Protein AF-A0A5K7SA12-F1 (afdb_monomer_lite)

Radius of gyration: 15.55 Å; chains: 1; bounding box: 35×40×32 Å

pLDDT: mean 78.83, std 15.89, range [37.34, 93.75]

Secondary structure (DSSP, 8-state):
----TT--TTSTTHHHHHHHHHHHHHHHHHH-SS--HHHHHHHHHHHHHHTT----SS----THHHHTT---

Sequence (72 aa):
MIENNYTNDKYPLSDLTGKVIKCAIEVHKHLGNGFQEVIYQRALAIEFGLQNIPFEREFEMPDKFWQQKLRI

Organism: NCBI:txid2010828

Foldseek 3Di:
DPPQPQADPVDPCSVVVSLLVVQLVVLCVVPPPDDDPVSSQVSSVVSCVVVVNDDDPPPPDDPVVVVVVPDD

Structure (mmCIF, N/CA/C/O backbone):
data_AF-A0A5K7SA12-F1
#
_entry.id   AF-A0A5K7SA12-F1
#
loop_
_atom_site.group_PDB
_atom_site.id
_atom_site.type_symbol
_atom_site.label_atom_id
_atom_site.label_alt_id
_atom_site.label_comp_id
_atom_site.label_asym_id
_atom_site.label_entity_id
_atom_site.label_seq_id
_atom_site.pdbx_PDB_ins_code
_atom_site.Cartn_x
_atom_site.Cartn_y
_atom_site.Cartn_z
_atom_site.occupancy
_atom_site.B_iso_or_equiv
_atom_site.auth_seq_id
_atom_site.auth_comp_id
_atom_site.auth_asym_id
_atom_site.auth_atom_id
_atom_site.pdbx_PDB_model_num
ATOM 1 N N . MET A 1 1 ? -0.075 18.729 -11.818 1.00 37.34 1 MET A N 1
ATOM 2 C CA . MET A 1 1 ? 0.277 17.294 -11.834 1.00 37.34 1 MET A CA 1
ATOM 3 C C . MET A 1 1 ? 1.631 17.185 -11.157 1.00 37.34 1 MET A C 1
ATOM 5 O O . MET A 1 1 ? 2.523 17.904 -11.575 1.00 37.34 1 MET A O 1
ATOM 9 N N . ILE A 1 2 ? 1.758 16.438 -10.058 1.00 47.50 2 ILE A N 1
ATOM 10 C CA . ILE A 1 2 ? 3.044 16.315 -9.351 1.00 47.50 2 ILE A CA 1
ATOM 11 C C . ILE A 1 2 ? 3.971 15.474 -10.233 1.00 47.50 2 ILE A C 1
ATOM 13 O O . ILE A 1 2 ? 3.630 14.337 -10.558 1.00 47.50 2 ILE A O 1
ATOM 17 N N . GLU A 1 3 ? 5.087 16.060 -10.655 1.00 46.44 3 GLU A N 1
ATOM 18 C CA . GLU A 1 3 ? 6.127 15.402 -11.444 1.00 46.44 3 GLU A CA 1
ATOM 19 C C . GLU A 1 3 ? 6.715 14.225 -10.644 1.00 46.44 3 GLU A C 1
ATOM 21 O O . GLU A 1 3 ? 7.116 14.368 -9.486 1.00 46.44 3 GLU A O 1
ATOM 26 N N . ASN A 1 4 ? 6.683 13.025 -11.230 1.00 52.91 4 ASN A N 1
ATOM 27 C CA . ASN A 1 4 ? 7.120 11.790 -10.583 1.00 52.91 4 ASN A CA 1
ATOM 28 C C . ASN A 1 4 ? 8.656 11.754 -10.481 1.00 52.91 4 ASN A C 1
ATOM 30 O O . ASN A 1 4 ? 9.332 11.439 -11.451 1.00 52.91 4 ASN A O 1
ATOM 34 N N . ASN A 1 5 ? 9.200 12.002 -9.288 1.00 57.78 5 ASN A N 1
ATOM 35 C CA . ASN A 1 5 ? 10.638 11.911 -8.980 1.00 57.78 5 ASN A CA 1
ATOM 36 C C . ASN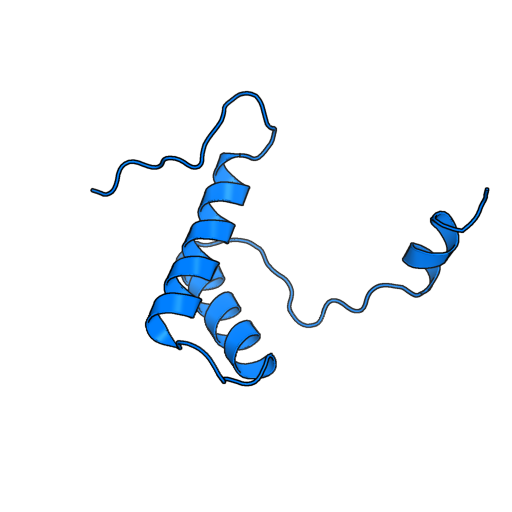 A 1 5 ? 11.100 10.502 -8.530 1.00 57.78 5 ASN A C 1
ATOM 38 O O . ASN A 1 5 ? 12.141 10.363 -7.893 1.00 57.78 5 ASN A O 1
ATOM 42 N N . TYR A 1 6 ? 10.326 9.447 -8.816 1.00 60.97 6 TYR A N 1
ATOM 43 C CA . TYR A 1 6 ? 10.577 8.087 -8.294 1.00 60.97 6 TYR A CA 1
ATOM 44 C C . TYR A 1 6 ? 10.860 7.034 -9.373 1.00 60.97 6 TYR A C 1
ATOM 46 O O . TYR A 1 6 ? 11.049 5.861 -9.053 1.00 60.97 6 TYR A O 1
ATOM 54 N N . THR A 1 7 ? 10.872 7.428 -10.644 1.00 62.25 7 THR A N 1
ATOM 55 C CA . THR A 1 7 ? 11.108 6.531 -11.777 1.00 62.25 7 THR A CA 1
ATOM 56 C C . THR A 1 7 ? 12.518 6.739 -12.309 1.00 62.25 7 THR A C 1
ATOM 58 O O . THR A 1 7 ? 12.873 7.834 -12.733 1.00 62.25 7 THR A O 1
ATOM 61 N N . ASN A 1 8 ? 13.338 5.696 -12.241 1.00 73.19 8 ASN A N 1
ATOM 62 C CA . ASN A 1 8 ? 14.682 5.665 -12.790 1.00 73.19 8 ASN A CA 1
ATOM 63 C C . ASN A 1 8 ? 14.783 4.466 -13.733 1.00 73.19 8 ASN A C 1
ATOM 65 O O . ASN A 1 8 ? 14.705 3.319 -13.287 1.00 73.19 8 ASN A O 1
ATOM 69 N N . ASP A 1 9 ? 15.010 4.746 -15.017 1.00 72.81 9 ASP A N 1
ATOM 70 C CA . ASP A 1 9 ? 15.100 3.753 -16.097 1.00 72.81 9 ASP A CA 1
ATOM 71 C C . ASP A 1 9 ? 16.191 2.694 -15.868 1.00 72.81 9 ASP A C 1
ATOM 73 O O . ASP A 1 9 ? 16.196 1.639 -16.499 1.00 72.81 9 ASP A O 1
ATOM 77 N N . LYS A 1 10 ? 17.116 2.944 -14.934 1.00 79.94 10 LYS A N 1
ATOM 78 C CA . LYS A 1 10 ? 18.152 1.993 -14.523 1.00 79.94 10 LYS A CA 1
ATOM 79 C C . LYS A 1 10 ? 17.601 0.788 -13.750 1.00 79.94 10 LYS A C 1
ATOM 81 O O . LYS A 1 10 ? 18.271 -0.243 -13.715 1.00 79.94 10 LYS A O 1
ATOM 86 N N . TYR A 1 11 ? 16.437 0.898 -13.106 1.00 75.31 11 TYR A N 1
ATOM 87 C CA . TYR A 1 11 ? 15.881 -0.180 -12.285 1.00 75.31 11 TYR A CA 1
ATOM 88 C C . TYR A 1 11 ? 14.704 -0.869 -12.979 1.00 75.31 11 TYR A C 1
ATOM 90 O O . TYR A 1 11 ? 13.722 -0.203 -13.326 1.00 75.31 11 TYR A O 1
ATOM 98 N N . PRO A 1 12 ? 14.733 -2.209 -13.123 1.00 71.06 12 PRO A N 1
ATOM 99 C CA . PRO A 1 12 ? 13.554 -2.925 -13.580 1.00 71.06 12 PRO A CA 1
ATOM 100 C C . PRO A 1 12 ? 12.412 -2.681 -12.587 1.00 71.06 12 PRO A C 1
ATOM 102 O O . PRO A 1 12 ? 12.622 -2.696 -11.375 1.00 71.06 12 PRO A O 1
ATOM 105 N N . LEU A 1 13 ? 11.204 -2.450 -13.109 1.00 81.31 13 LEU A N 1
ATOM 106 C CA . LEU A 1 13 ? 9.986 -2.184 -12.330 1.00 81.31 13 LEU A CA 1
ATOM 107 C C . LEU A 1 13 ? 9.971 -0.848 -11.565 1.00 81.31 13 LEU A C 1
ATOM 109 O O . LEU A 1 13 ? 9.167 -0.691 -10.644 1.00 81.31 13 LEU A O 1
ATOM 113 N N . SER A 1 14 ? 10.799 0.136 -11.937 1.00 84.62 14 SER A N 1
ATOM 114 C CA . SER A 1 14 ? 10.804 1.444 -11.261 1.00 84.62 14 SER A CA 1
ATOM 115 C C . SER A 1 14 ? 9.425 2.117 -11.236 1.00 84.62 14 SER A C 1
ATOM 117 O O . SER A 1 14 ? 9.084 2.757 -10.243 1.00 84.62 14 SER A O 1
ATOM 119 N N . ASP A 1 15 ? 8.610 1.916 -12.274 1.00 85.31 15 ASP A N 1
ATOM 120 C CA . ASP A 1 15 ? 7.233 2.417 -12.335 1.00 85.31 15 ASP A CA 1
ATOM 121 C C . ASP A 1 15 ? 6.327 1.782 -11.278 1.00 85.31 15 ASP A C 1
ATOM 123 O O . ASP A 1 15 ? 5.568 2.478 -10.600 1.00 85.31 15 ASP A O 1
ATOM 127 N N . LEU A 1 16 ? 6.408 0.458 -11.107 1.00 88.25 16 LEU A N 1
ATOM 128 C CA . LEU A 1 16 ? 5.636 -0.263 -10.095 1.00 88.25 16 LEU A CA 1
ATOM 129 C C . LEU A 1 16 ? 6.064 0.175 -8.693 1.00 88.25 16 LEU A C 1
ATOM 131 O O . LEU A 1 16 ? 5.218 0.500 -7.862 1.00 88.25 16 LEU A O 1
ATOM 135 N N . THR A 1 17 ? 7.372 0.256 -8.457 1.00 88.75 17 THR A N 1
ATOM 136 C CA . THR A 1 17 ? 7.942 0.732 -7.192 1.00 88.75 17 THR A CA 1
ATOM 137 C C . THR A 1 17 ? 7.472 2.149 -6.871 1.00 88.75 17 THR A C 1
ATOM 139 O O . THR A 1 17 ? 7.018 2.409 -5.758 1.00 88.75 17 THR A O 1
ATOM 142 N N . GLY A 1 18 ? 7.495 3.056 -7.852 1.00 89.19 18 GLY A N 1
ATOM 143 C CA . GLY A 1 18 ? 6.999 4.422 -7.690 1.00 89.19 18 GLY A CA 1
ATOM 144 C C . GLY A 1 18 ? 5.517 4.466 -7.313 1.00 89.19 18 GLY A C 1
ATOM 145 O O . GLY A 1 18 ? 5.136 5.202 -6.401 1.00 89.19 18 GLY A O 1
ATOM 146 N N . LYS A 1 19 ? 4.680 3.637 -7.951 1.00 90.12 19 LYS A N 1
ATOM 147 C CA . LYS A 1 19 ? 3.255 3.517 -7.602 1.00 90.12 19 LYS A CA 1
ATOM 148 C C . LYS A 1 19 ? 3.053 3.015 -6.173 1.00 90.12 19 LYS A C 1
ATOM 150 O O . LYS A 1 19 ? 2.259 3.601 -5.441 1.00 90.12 19 LYS A O 1
ATOM 155 N N . VAL A 1 20 ? 3.788 1.983 -5.758 1.00 90.88 20 VAL A N 1
ATOM 156 C CA . VAL A 1 20 ? 3.704 1.423 -4.399 1.00 90.88 20 VAL A CA 1
ATOM 157 C C . VAL A 1 20 ? 4.104 2.461 -3.348 1.00 90.88 20 VAL A C 1
ATOM 159 O O . VAL A 1 20 ? 3.369 2.673 -2.383 1.00 90.88 20 VAL A O 1
ATOM 162 N N . ILE A 1 21 ? 5.221 3.164 -3.562 1.00 90.62 21 ILE A N 1
ATOM 163 C CA . ILE A 1 21 ? 5.693 4.229 -2.664 1.00 90.62 21 ILE A CA 1
ATOM 164 C C . ILE A 1 21 ? 4.653 5.341 -2.561 1.00 90.62 21 ILE A C 1
ATOM 166 O O . ILE A 1 21 ? 4.337 5.796 -1.463 1.00 90.62 21 ILE A O 1
ATOM 170 N N . LYS A 1 22 ? 4.084 5.761 -3.694 1.00 90.75 22 LYS A N 1
ATOM 171 C CA . LYS A 1 22 ? 3.055 6.798 -3.717 1.00 90.75 22 LYS A CA 1
ATOM 172 C C . LYS A 1 22 ? 1.830 6.397 -2.892 1.00 90.75 22 LYS A C 1
ATOM 174 O O . LYS A 1 22 ? 1.380 7.203 -2.087 1.00 90.75 22 LYS A O 1
ATOM 179 N N . CYS A 1 23 ? 1.350 5.160 -3.027 1.00 92.19 23 CYS A N 1
ATOM 180 C CA . CYS A 1 23 ? 0.245 4.643 -2.212 1.00 92.19 23 CYS A CA 1
ATOM 181 C C . CYS A 1 23 ? 0.579 4.702 -0.716 1.00 92.19 23 CYS A C 1
ATOM 183 O O . CYS A 1 23 ? -0.206 5.214 0.074 1.00 92.19 23 CYS A O 1
ATOM 185 N N . ALA A 1 24 ? 1.769 4.239 -0.321 1.00 91.31 24 ALA A N 1
ATOM 186 C CA . ALA A 1 24 ? 2.196 4.264 1.077 1.00 91.31 24 ALA A CA 1
ATOM 187 C C . ALA A 1 24 ? 2.283 5.692 1.644 1.00 91.31 24 ALA A C 1
ATOM 189 O O . ALA A 1 24 ? 1.870 5.933 2.778 1.00 91.31 24 ALA A O 1
ATOM 190 N N . ILE A 1 25 ? 2.778 6.646 0.849 1.00 91.44 25 ILE A N 1
ATOM 191 C CA . ILE A 1 25 ? 2.826 8.064 1.223 1.00 91.44 25 ILE A CA 1
ATOM 192 C C . ILE A 1 25 ? 1.413 8.618 1.418 1.00 91.44 25 ILE A C 1
ATOM 194 O O . ILE A 1 25 ? 1.170 9.302 2.409 1.00 91.44 25 ILE A O 1
ATOM 198 N N . GLU A 1 26 ? 0.483 8.334 0.507 1.00 92.00 26 GLU A N 1
ATOM 199 C CA . GLU A 1 26 ? -0.899 8.807 0.626 1.00 9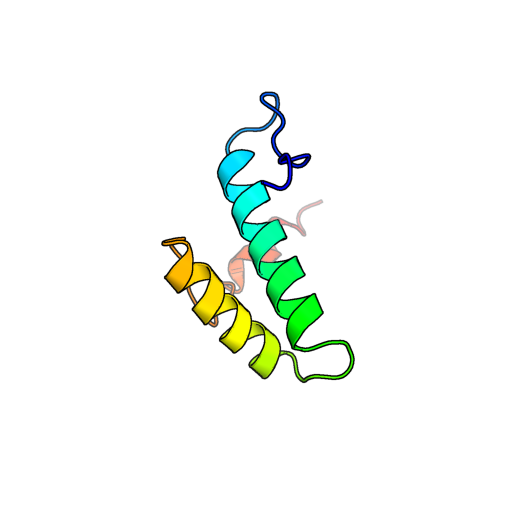2.00 26 GLU A CA 1
ATOM 200 C C . GLU A 1 26 ? -1.593 8.220 1.857 1.00 92.00 26 GLU A C 1
ATOM 202 O O . GLU A 1 26 ? -2.195 8.969 2.627 1.00 92.00 26 GLU A O 1
ATOM 207 N N . VAL A 1 27 ? -1.419 6.924 2.128 1.00 92.25 27 VAL A N 1
ATOM 208 C CA . VAL A 1 27 ? -1.923 6.288 3.356 1.00 92.25 27 VAL A CA 1
ATOM 209 C C . VAL A 1 27 ? -1.343 6.952 4.602 1.00 92.25 27 VAL A C 1
ATOM 211 O O . VAL A 1 27 ? -2.087 7.284 5.524 1.00 92.25 27 VAL A O 1
ATOM 214 N N . HIS A 1 28 ? -0.031 7.196 4.631 1.00 90.25 28 HIS A N 1
ATOM 215 C CA . HIS A 1 28 ? 0.624 7.833 5.771 1.00 90.25 28 HIS A CA 1
ATOM 216 C C . HIS A 1 28 ? 0.174 9.286 5.974 1.00 90.25 28 HIS A C 1
ATOM 218 O O . HIS A 1 28 ? 0.002 9.713 7.113 1.00 90.25 28 HIS A O 1
ATOM 224 N N . LYS A 1 29 ? -0.072 10.039 4.895 1.00 90.38 29 LYS A N 1
ATOM 225 C CA . LYS A 1 29 ? -0.624 11.402 4.972 1.00 90.38 29 LYS A CA 1
ATOM 226 C C . LYS A 1 29 ? -2.046 11.427 5.531 1.00 90.38 29 LYS A C 1
ATOM 228 O O . LYS A 1 29 ? -2.364 12.336 6.289 1.00 90.38 29 LYS A O 1
ATOM 233 N N . HIS A 1 30 ? -2.888 10.465 5.151 1.00 90.25 30 HIS A N 1
ATOM 234 C CA . HIS A 1 30 ? -4.285 10.417 5.590 1.00 90.25 30 HIS A CA 1
ATOM 235 C C . HIS A 1 30 ? -4.439 9.885 7.016 1.00 90.25 30 HIS A C 1
ATOM 237 O O . HIS A 1 30 ? -5.221 10.434 7.787 1.00 90.25 30 HIS A O 1
ATOM 243 N N . LEU A 1 31 ? -3.714 8.820 7.372 1.00 89.88 31 LEU A N 1
ATOM 244 C CA . LEU A 1 31 ? -3.781 8.233 8.712 1.00 89.88 31 LEU A CA 1
ATOM 245 C C . LEU A 1 31 ? -2.947 9.026 9.722 1.00 89.88 31 LEU A C 1
ATOM 247 O O . LEU A 1 31 ? -3.387 9.234 10.842 1.00 89.88 31 LEU A O 1
ATOM 251 N N . GLY A 1 32 ? -1.752 9.484 9.355 1.00 84.81 32 GLY A N 1
ATOM 252 C CA . GLY A 1 32 ? -0.798 10.039 10.312 1.00 84.81 32 GLY A CA 1
ATOM 253 C C . GLY A 1 32 ? -0.141 8.967 11.192 1.00 84.81 32 GLY A C 1
ATOM 254 O O . GLY A 1 32 ? -0.235 7.760 10.950 1.00 84.81 32 GLY A O 1
ATOM 255 N N . ASN A 1 33 ? 0.595 9.403 12.213 1.00 82.56 33 ASN A N 1
ATOM 256 C CA . ASN A 1 33 ? 1.313 8.500 13.114 1.00 82.56 33 ASN A CA 1
ATOM 257 C C . ASN A 1 33 ? 0.387 7.874 14.182 1.00 82.56 33 ASN A C 1
ATOM 259 O O . ASN A 1 33 ? -0.696 8.376 14.463 1.00 82.56 33 ASN A O 1
ATOM 263 N N . GLY A 1 34 ? 0.811 6.751 14.775 1.00 83.25 34 GLY A N 1
ATOM 264 C CA . GLY A 1 34 ? 0.157 6.172 15.961 1.00 83.25 34 GLY A CA 1
ATOM 265 C C . GLY A 1 34 ? -0.954 5.141 15.718 1.00 83.25 34 GLY A C 1
ATOM 266 O O . GLY A 1 34 ? -1.517 4.634 16.685 1.00 83.25 34 GLY A O 1
ATOM 267 N N . PHE A 1 35 ? -1.257 4.784 14.467 1.00 86.38 35 PHE A N 1
ATOM 268 C CA . PHE A 1 35 ? -2.234 3.731 14.160 1.00 86.38 35 PHE A CA 1
ATOM 269 C C . PHE A 1 35 ? -1.626 2.325 14.205 1.00 86.38 35 PHE A C 1
ATOM 271 O O . PHE A 1 35 ? -0.441 2.131 13.936 1.00 86.38 35 PHE A O 1
ATOM 278 N N . GLN A 1 36 ? -2.464 1.329 14.509 1.00 87.00 36 GLN A N 1
ATOM 279 C CA . GLN A 1 36 ? -2.075 -0.080 14.455 1.00 87.00 36 GLN A CA 1
ATOM 280 C C . GLN A 1 36 ? -1.739 -0.512 13.023 1.00 87.00 36 GLN A C 1
ATOM 282 O O . GLN A 1 36 ? -2.387 -0.090 12.063 1.00 87.00 36 GLN A O 1
ATOM 287 N N . GLU A 1 37 ? -0.785 -1.433 12.896 1.00 86.06 37 GLU A N 1
ATOM 288 C CA . GLU A 1 37 ? -0.344 -2.005 11.618 1.00 86.06 37 GLU A CA 1
ATOM 289 C C . GLU A 1 37 ? -1.509 -2.546 10.771 1.00 86.06 37 GLU A C 1
ATOM 291 O O . GLU A 1 37 ? -1.574 -2.295 9.571 1.00 86.06 37 GLU A O 1
ATOM 296 N N . VAL A 1 38 ? -2.498 -3.1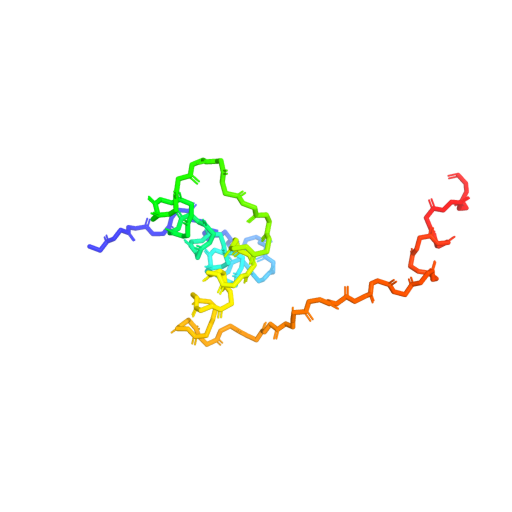88 11.403 1.00 89.75 38 VAL A N 1
ATOM 297 C CA . VAL A 1 38 ? -3.698 -3.720 10.729 1.00 89.75 38 VAL A CA 1
ATOM 298 C C . VAL A 1 38 ? -4.485 -2.626 9.995 1.00 89.75 38 VAL A C 1
ATOM 300 O O . VAL A 1 38 ? -5.058 -2.871 8.932 1.00 89.75 38 VAL A O 1
ATOM 303 N N . ILE A 1 39 ? -4.518 -1.404 10.536 1.00 90.88 39 ILE A N 1
ATOM 304 C CA . ILE A 1 39 ? -5.198 -0.267 9.901 1.00 90.88 39 ILE A CA 1
ATOM 305 C C . ILE A 1 39 ? -4.411 0.204 8.679 1.00 90.88 39 ILE A C 1
ATOM 307 O O . ILE A 1 39 ? -5.000 0.420 7.620 1.00 90.88 39 ILE A O 1
ATOM 311 N N . TYR A 1 40 ? -3.085 0.277 8.797 1.00 90.94 40 TYR A N 1
ATOM 312 C CA . TYR A 1 40 ? -2.198 0.585 7.677 1.00 90.94 40 TYR A CA 1
ATOM 313 C C . TYR A 1 40 ? -2.338 -0.430 6.542 1.00 90.94 40 TYR A C 1
ATOM 315 O O . TYR A 1 40 ? -2.492 -0.038 5.388 1.00 90.94 40 TYR A O 1
ATOM 323 N N . GLN A 1 41 ? -2.362 -1.724 6.864 1.00 90.81 41 GLN A N 1
ATOM 324 C CA . GLN A 1 41 ? -2.515 -2.802 5.887 1.00 90.81 41 GLN A CA 1
ATOM 325 C C . GLN A 1 41 ? -3.835 -2.690 5.111 1.00 90.81 41 GLN A C 1
ATOM 327 O O . GLN A 1 41 ? -3.863 -2.858 3.892 1.00 90.81 41 GLN A O 1
ATOM 332 N N . ARG A 1 42 ? -4.936 -2.364 5.803 1.00 92.88 42 ARG A N 1
ATOM 333 C CA . ARG A 1 42 ? -6.254 -2.156 5.181 1.00 92.88 42 ARG A CA 1
ATOM 334 C C . ARG A 1 42 ? -6.279 -0.920 4.288 1.00 92.88 42 ARG A C 1
ATOM 336 O O . ARG A 1 42 ? -6.817 -0.990 3.189 1.00 92.88 42 ARG A O 1
ATOM 343 N N . ALA A 1 43 ? -5.698 0.188 4.738 1.00 93.56 43 ALA A N 1
ATOM 344 C CA . ALA A 1 43 ? -5.635 1.412 3.946 1.00 93.56 43 ALA A CA 1
ATOM 345 C C . ALA A 1 43 ? -4.770 1.232 2.686 1.00 93.56 43 ALA A C 1
ATOM 347 O O . ALA A 1 43 ? -5.185 1.616 1.596 1.00 93.56 43 ALA A O 1
ATOM 348 N N . LEU A 1 44 ? -3.620 0.561 2.806 1.00 93.19 44 LEU A N 1
ATOM 349 C CA . LEU A 1 44 ? -2.766 0.203 1.668 1.00 93.19 44 LEU A CA 1
ATOM 350 C C . LEU A 1 44 ? -3.479 -0.711 0.671 1.00 93.19 44 LEU A C 1
ATOM 352 O O . LEU A 1 44 ? -3.377 -0.488 -0.529 1.00 93.19 44 LEU A O 1
ATOM 356 N N . ALA A 1 45 ? -4.240 -1.698 1.150 1.00 93.44 45 ALA A N 1
ATOM 357 C CA . ALA A 1 45 ? -5.036 -2.571 0.290 1.00 93.44 45 ALA A CA 1
ATOM 358 C C . ALA A 1 45 ? -6.067 -1.791 -0.547 1.00 93.44 45 ALA A C 1
ATOM 360 O O . ALA A 1 45 ? -6.282 -2.109 -1.716 1.00 93.44 45 ALA A O 1
ATOM 361 N N . ILE A 1 46 ? -6.682 -0.755 0.034 1.00 93.38 46 ILE A N 1
ATOM 362 C CA . ILE A 1 46 ? -7.616 0.122 -0.684 1.00 93.38 46 ILE A CA 1
ATOM 363 C C . ILE A 1 46 ? -6.870 0.919 -1.761 1.00 93.38 46 ILE A C 1
ATOM 365 O O . ILE A 1 46 ? -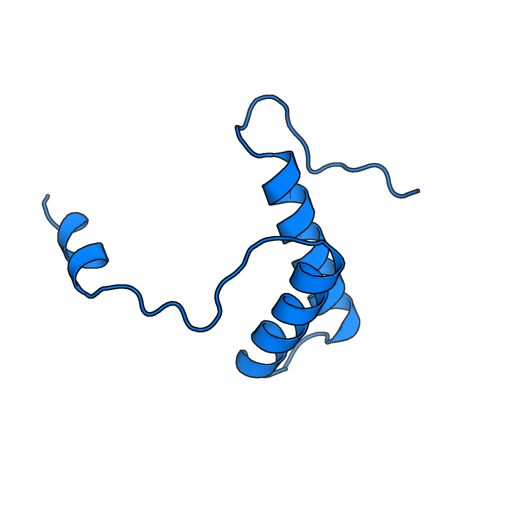7.277 0.883 -2.920 1.00 93.38 46 ILE A O 1
ATOM 369 N N . GLU A 1 47 ? -5.755 1.573 -1.421 1.00 93.75 47 GLU A N 1
ATOM 370 C CA . GLU A 1 47 ? -4.952 2.340 -2.388 1.00 93.75 47 GLU A CA 1
ATOM 371 C C . GLU A 1 47 ? -4.413 1.471 -3.532 1.00 93.75 47 GLU A C 1
ATOM 373 O O . GLU A 1 47 ? -4.481 1.853 -4.702 1.00 93.75 47 GLU A O 1
ATOM 378 N N . PHE A 1 48 ? -3.935 0.264 -3.228 1.00 93.31 48 PHE A N 1
ATOM 379 C CA . PHE A 1 48 ? -3.496 -0.687 -4.248 1.00 93.31 48 PHE A CA 1
ATOM 380 C C . PHE A 1 48 ? -4.643 -1.123 -5.159 1.00 93.31 48 PHE A C 1
ATOM 382 O O . PHE A 1 48 ? -4.449 -1.188 -6.374 1.00 93.31 48 PHE A O 1
ATOM 389 N N . GLY A 1 49 ? -5.842 -1.335 -4.609 1.00 92.50 49 GLY A N 1
ATOM 390 C CA . GLY A 1 49 ? -7.050 -1.584 -5.396 1.00 92.50 49 GLY A CA 1
ATOM 391 C C . GLY A 1 49 ? -7.390 -0.423 -6.334 1.00 92.50 49 GLY A C 1
ATOM 392 O O . GLY A 1 49 ? -7.648 -0.644 -7.516 1.00 92.50 49 GLY A O 1
ATOM 393 N N . LEU A 1 50 ? -7.307 0.821 -5.852 1.00 91.31 50 LEU A N 1
ATOM 394 C CA . LEU A 1 50 ? -7.543 2.024 -6.664 1.00 91.31 50 LEU A CA 1
ATOM 395 C C . LEU A 1 50 ? -6.516 2.180 -7.795 1.00 91.31 50 LEU A C 1
ATOM 397 O O . LEU A 1 50 ? -6.855 2.637 -8.886 1.00 91.31 50 LEU A O 1
ATOM 401 N N . GLN A 1 51 ? -5.267 1.779 -7.556 1.00 88.81 51 GLN A N 1
ATOM 402 C CA . GLN A 1 51 ? -4.188 1.818 -8.548 1.00 88.81 51 GLN A CA 1
ATOM 403 C C . GLN A 1 51 ? -4.103 0.553 -9.423 1.00 88.81 51 GLN A C 1
ATOM 405 O O . GLN A 1 51 ? -3.203 0.466 -10.263 1.00 88.81 51 GLN A O 1
ATOM 410 N N . ASN A 1 52 ? -5.022 -0.410 -9.259 1.00 90.94 52 ASN A N 1
ATOM 411 C CA . ASN A 1 52 ? -5.001 -1.727 -9.912 1.00 90.94 52 ASN A CA 1
ATOM 412 C C . ASN A 1 52 ? -3.648 -2.451 -9.773 1.00 90.94 52 ASN A C 1
ATOM 414 O O . ASN A 1 52 ? -3.168 -3.099 -10.706 1.00 90.94 52 ASN A O 1
ATOM 418 N N . ILE A 1 53 ? -3.004 -2.315 -8.615 1.00 91.31 53 ILE A N 1
ATOM 419 C CA . ILE A 1 53 ? -1.768 -3.028 -8.300 1.00 91.31 53 ILE A CA 1
ATOM 420 C C . ILE A 1 53 ? -2.160 -4.405 -7.763 1.00 91.31 53 ILE A C 1
ATOM 422 O O . ILE A 1 53 ? -2.925 -4.467 -6.803 1.00 91.31 53 ILE A O 1
ATOM 426 N N . PRO A 1 54 ? -1.663 -5.511 -8.340 1.00 89.94 54 PRO A N 1
ATOM 427 C CA . PRO A 1 54 ? -1.897 -6.832 -7.778 1.00 89.94 54 PRO A CA 1
ATOM 428 C C . PRO A 1 54 ? -1.186 -6.944 -6.426 1.00 89.94 54 PRO A C 1
ATOM 430 O O . PRO A 1 54 ? 0.012 -6.682 -6.324 1.00 89.94 54 PRO A O 1
ATOM 433 N N . PHE A 1 55 ? -1.925 -7.326 -5.388 1.00 90.75 55 PHE A N 1
ATOM 434 C CA . PHE A 1 55 ? -1.394 -7.505 -4.041 1.00 90.75 55 PHE A CA 1
ATOM 435 C C . PHE A 1 55 ? -2.080 -8.676 -3.338 1.00 90.75 55 PHE A C 1
ATOM 437 O O . PHE A 1 55 ? -3.205 -9.046 -3.672 1.00 90.75 55 PHE A O 1
ATOM 444 N N . GLU A 1 56 ? -1.404 -9.218 -2.330 1.00 87.94 56 GLU A N 1
ATOM 445 C CA . GLU A 1 56 ? -1.934 -10.234 -1.428 1.00 87.94 56 GLU A CA 1
ATOM 446 C C . GLU A 1 56 ? -1.798 -9.729 0.010 1.00 87.94 56 GLU A C 1
ATOM 448 O O . GLU A 1 56 ? -0.812 -9.077 0.367 1.00 87.94 56 GLU A O 1
ATOM 453 N N . ARG A 1 57 ? -2.820 -9.974 0.831 1.00 84.19 57 ARG A N 1
ATOM 454 C CA . ARG A 1 57 ? -2.792 -9.632 2.255 1.00 84.19 57 ARG A CA 1
ATOM 455 C C . ARG A 1 57 ? -2.344 -10.834 3.054 1.00 84.19 57 ARG A C 1
ATOM 457 O O . ARG A 1 57 ? -2.706 -11.946 2.704 1.00 84.19 57 ARG A O 1
ATOM 464 N N . GLU A 1 58 ? -1.648 -10.566 4.159 1.00 78.94 58 GLU A N 1
ATOM 465 C CA . GLU A 1 58 ? -1.297 -11.609 5.132 1.00 78.94 58 GLU A CA 1
ATOM 466 C C . GLU A 1 58 ? -0.548 -12.773 4.467 1.00 78.94 58 GLU A C 1
ATOM 468 O O . GLU A 1 58 ? -0.777 -13.935 4.777 1.00 78.94 58 GLU A O 1
ATOM 473 N N . PHE A 1 59 ? 0.358 -12.446 3.536 1.00 77.81 59 PHE A N 1
ATOM 474 C CA . PHE A 1 59 ? 1.231 -13.437 2.925 1.00 77.81 59 PHE A CA 1
ATOM 475 C C . PHE A 1 59 ? 2.136 -14.031 4.008 1.00 77.81 59 PHE A C 1
ATOM 477 O O . PHE A 1 59 ? 3.123 -13.415 4.424 1.00 77.81 59 PHE A O 1
ATOM 484 N N . GLU A 1 60 ? 1.768 -15.214 4.494 1.00 72.06 60 GLU A N 1
ATOM 485 C CA . GLU A 1 60 ? 2.588 -15.986 5.413 1.00 72.06 60 GLU A CA 1
ATOM 486 C C . GLU A 1 60 ? 3.891 -16.341 4.699 1.00 72.06 60 GLU A C 1
ATOM 488 O O . GLU A 1 60 ? 3.904 -17.078 3.710 1.00 72.06 60 GLU A O 1
ATOM 493 N N . MET A 1 61 ? 5.013 -15.798 5.182 1.00 68.94 61 MET A N 1
ATOM 494 C CA . MET A 1 61 ? 6.309 -16.237 4.684 1.00 68.94 61 MET A CA 1
ATOM 495 C C . MET A 1 61 ? 6.465 -17.723 5.015 1.00 68.94 61 MET A C 1
ATOM 497 O O . MET A 1 61 ? 6.445 -18.075 6.195 1.00 68.94 61 MET A O 1
ATOM 501 N N . PRO A 1 62 ? 6.695 -18.595 4.019 1.00 71.19 62 PRO A N 1
ATOM 502 C CA . PRO A 1 62 ? 6.983 -19.987 4.308 1.00 71.19 62 PRO A CA 1
ATOM 503 C C . PRO A 1 62 ? 8.268 -20.067 5.142 1.00 71.19 62 PRO A C 1
ATOM 505 O O . PRO A 1 62 ? 9.281 -19.476 4.760 1.00 71.19 62 PRO A O 1
ATOM 508 N N . ASP A 1 63 ? 8.272 -20.858 6.219 1.00 62.78 63 ASP A N 1
ATOM 509 C CA . ASP A 1 63 ? 9.420 -21.036 7.135 1.00 62.78 63 ASP A CA 1
ATOM 510 C C . ASP A 1 63 ? 10.749 -21.356 6.420 1.00 62.78 63 ASP A C 1
ATOM 512 O O . ASP A 1 63 ? 11.846 -21.059 6.900 1.00 62.78 63 ASP A O 1
ATOM 516 N N . LYS A 1 64 ? 10.666 -21.945 5.222 1.00 60.53 64 LYS A N 1
ATOM 517 C CA . LYS A 1 64 ? 11.814 -22.290 4.373 1.00 60.53 64 LYS A CA 1
ATOM 518 C C . LYS A 1 64 ? 12.535 -21.080 3.771 1.00 60.53 64 LYS A C 1
ATOM 520 O O . LYS A 1 64 ? 13.681 -21.223 3.353 1.00 60.53 64 LYS A O 1
ATOM 525 N N . PHE A 1 65 ? 11.911 -19.903 3.725 1.00 58.97 65 PHE A N 1
ATOM 526 C CA . PHE A 1 65 ? 12.509 -18.707 3.125 1.00 58.97 65 PHE A CA 1
ATOM 527 C C . PHE A 1 65 ? 13.687 -18.171 3.957 1.00 58.97 65 PHE A C 1
ATOM 529 O O . PHE A 1 65 ? 14.702 -17.748 3.404 1.00 58.97 65 PHE A O 1
ATOM 536 N N . TRP A 1 66 ? 13.614 -18.282 5.288 1.00 53.84 66 TRP A N 1
ATOM 537 C CA . TRP A 1 66 ? 14.699 -17.886 6.194 1.00 53.84 66 TRP A CA 1
ATOM 538 C C . TRP A 1 66 ? 15.851 -18.901 6.251 1.00 53.84 66 TRP A C 1
ATOM 540 O O . TRP A 1 66 ? 17.001 -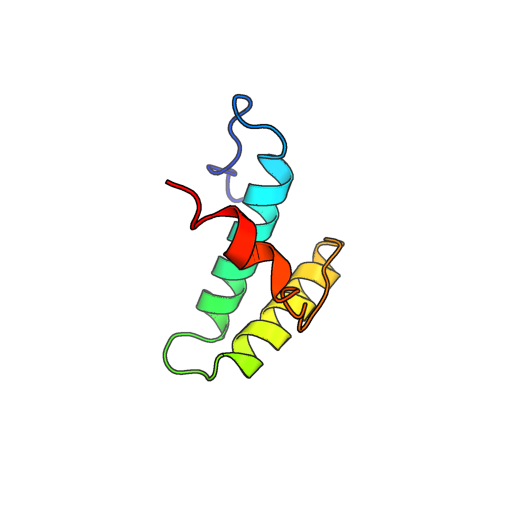18.512 6.457 1.00 53.84 66 TRP A O 1
ATOM 550 N N . GLN A 1 67 ? 15.586 -20.190 6.002 1.00 54.47 67 GLN A N 1
ATOM 551 C CA . GLN A 1 67 ? 16.618 -21.240 6.045 1.00 54.47 67 GLN A CA 1
ATOM 552 C C . GLN A 1 67 ? 17.666 -21.099 4.931 1.00 54.47 67 GLN A C 1
ATOM 554 O O . GLN A 1 67 ? 18.813 -21.504 5.109 1.00 54.47 67 GLN A O 1
ATOM 559 N N . GLN A 1 68 ? 17.314 -20.464 3.809 1.00 52.31 68 GLN A N 1
ATOM 560 C CA . GLN A 1 68 ? 18.243 -20.234 2.700 1.00 52.31 68 GLN A CA 1
ATOM 561 C C . GLN A 1 68 ? 19.319 -19.178 3.030 1.00 52.31 68 GLN A C 1
ATOM 563 O O . GLN A 1 68 ? 20.353 -19.145 2.367 1.00 52.31 68 GLN A O 1
ATOM 568 N N . LYS A 1 69 ? 19.113 -18.333 4.054 1.00 51.06 69 LYS A N 1
ATOM 569 C CA . LYS A 1 69 ? 19.986 -17.184 4.367 1.00 51.06 69 LYS A CA 1
ATOM 570 C C . LYS A 1 69 ? 20.917 -17.382 5.575 1.00 51.06 69 LYS A C 1
ATOM 572 O O . LYS A 1 69 ? 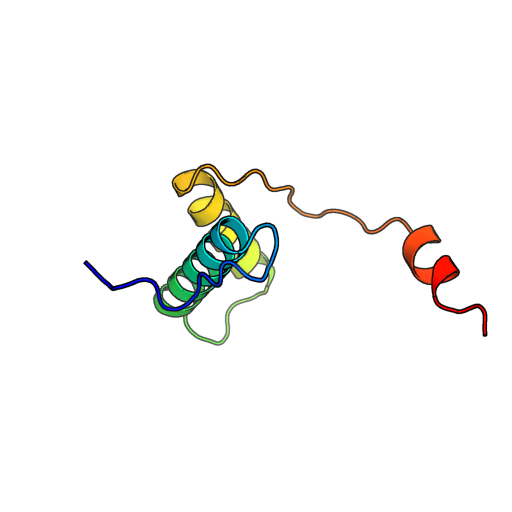21.632 -16.453 5.924 1.00 51.06 69 LYS A O 1
ATOM 577 N N . LEU A 1 70 ? 20.931 -18.572 6.188 1.00 51.88 70 LEU A N 1
ATOM 578 C CA . LEU A 1 70 ? 21.816 -18.926 7.316 1.00 51.88 70 LEU A CA 1
ATOM 579 C C . LEU A 1 70 ? 22.903 -19.955 6.958 1.00 51.88 70 LEU A C 1
ATOM 581 O O . LEU A 1 70 ? 23.541 -20.523 7.844 1.00 51.88 70 LEU A O 1
ATOM 585 N N . ARG A 1 71 ? 23.146 -20.201 5.665 1.00 44.88 71 ARG A N 1
ATOM 586 C CA . ARG A 1 71 ? 24.315 -20.968 5.228 1.00 44.88 71 ARG A CA 1
ATOM 587 C C . ARG A 1 71 ? 25.427 -19.991 4.827 1.00 44.88 71 ARG A C 1
ATOM 589 O O . ARG A 1 71 ? 25.393 -19.464 3.717 1.00 44.88 71 ARG A O 1
ATOM 596 N N . ILE A 1 72 ? 26.414 -19.909 5.730 1.00 45.28 72 ILE A N 1
ATOM 597 C CA . ILE A 1 72 ? 27.735 -19.243 5.692 1.00 45.28 72 ILE A CA 1
ATOM 598 C C . ILE A 1 72 ? 27.751 -17.825 6.273 1.00 45.28 72 ILE A C 1
ATOM 600 O O . ILE A 1 72 ? 27.170 -16.909 5.655 1.00 45.28 72 ILE A O 1
#

InterPro domains:
  IPR026350 GxxExxY protein [PF13366] (15-69)
  IPR026350 GxxExxY protein [TIGR04256] (16-69)